Protein AF-A0A098LXW3-F1 (afdb_monomer_lite)

pLDDT: mean 80.04, std 15.32, range [46.44, 95.94]

Foldseek 3Di:
DVVVVVVVVVVVVPPPPPPPDQQDDPPPDPVPQPAAAADAFDAAHQQACQWGFALVGIDGNDPRSNVSVVQSVDNHHHDYDADWAADPDPPWGIFGQHNQDQQWTDHHPDIDRDPVSHDD

InterPro domains:
  IPR000981 Neurohypophysial hormone [PF00184] (37-117)
  IPR000981 Neurohypophysial hormone [PR00831] (17-31)
  IPR000981 Neurohypophysial hormone [PR00831] (67-86)
  IPR000981 Neurohypophysial hormone [PTHR11681] (4-119)
  IPR000981 Neurohypophysial hormone [SM00003] (36-117)
  IPR022423 Neurohypophysial hormone, conserved site [PS00264] (16-24)
  IPR036387 Neurohypophysial hormone domain superfamily [G3DSA:2.60.9.10] (35-120)
  IPR036387 Neurohypophysial hormone domain superfamily [SSF49606] (33-119)

Radius of gyration: 20.14 Å; chains: 1; bounding box: 28×49×59 Å

Secondary structure (DSSP, 8-state):
-HHHHHHHHHHHT-----S-PPS--TT---TTS--EEPPEETTEEEEETTEEEETTEEEESSHHHHGGGGGGG-SSPEE--S-EEE---TT--EEEEESTTTTEEE-SS-EEE-GGG---

Organism: Crassispira cerithina (NCBI:txid1077925)

Sequence (120 aa):
MALCWLLLLLLTTQACYIRNCPRGGKRDADDGLGVRPCMFCSFGQCVGPQICCGDRGCEMGSEEANKCREEDEDSTPCQVFGWPCILNNPGNIHGKCVGNRIGICCVTDTCAVSSTCQKE

Structure (mmCIF, N/CA/C/O backbone):
data_AF-A0A098LXW3-F1
#
_entry.id   AF-A0A098LXW3-F1
#
loop_
_atom_site.group_PDB
_atom_site.id
_atom_site.type_symbol
_atom_site.label_atom_id
_atom_site.label_alt_id
_atom_site.label_comp_id
_atom_site.label_asym_id
_atom_site.label_entity_id
_atom_site.label_seq_id
_atom_site.pdbx_PDB_ins_code
_atom_site.Cartn_x
_atom_site.Cartn_y
_atom_site.Cartn_z
_atom_site.occupancy
_atom_site.B_iso_or_equiv
_atom_site.auth_seq_id
_atom_site.auth_comp_id
_atom_site.auth_asym_id
_atom_site.auth_atom_id
_atom_site.pdbx_PDB_model_num
ATOM 1 N N . MET A 1 1 ? 6.995 33.412 45.753 1.00 62.78 1 MET A N 1
ATOM 2 C CA . MET A 1 1 ? 8.099 32.794 44.982 1.00 62.78 1 MET A CA 1
ATOM 3 C C . MET A 1 1 ? 7.699 31.420 44.449 1.00 62.78 1 MET A C 1
ATOM 5 O O . MET A 1 1 ? 7.505 31.320 43.249 1.00 62.78 1 MET A O 1
ATOM 9 N N . ALA A 1 2 ? 7.463 30.407 45.294 1.00 73.94 2 ALA A N 1
ATOM 10 C CA . ALA A 1 2 ? 7.123 29.040 44.854 1.00 73.94 2 ALA A CA 1
ATOM 11 C C . ALA A 1 2 ? 5.862 28.925 43.969 1.00 73.94 2 ALA A C 1
ATOM 13 O O . ALA A 1 2 ? 5.870 28.198 42.983 1.00 73.94 2 ALA A O 1
ATOM 14 N N . LEU A 1 3 ? 4.807 29.696 44.263 1.00 74.75 3 LEU A N 1
ATOM 15 C CA . LEU A 1 3 ? 3.565 29.681 43.474 1.00 74.75 3 LEU A CA 1
ATOM 16 C C . LEU A 1 3 ? 3.774 30.165 42.025 1.00 74.75 3 LEU A C 1
ATOM 18 O O . LEU A 1 3 ? 3.158 29.651 41.101 1.00 74.75 3 LEU A O 1
ATOM 22 N N . CYS A 1 4 ? 4.690 31.118 41.824 1.00 74.56 4 CYS A N 1
ATOM 23 C CA . CYS A 1 4 ? 5.019 31.652 40.501 1.00 74.56 4 CYS A CA 1
ATOM 24 C C . CYS A 1 4 ? 5.798 30.622 39.664 1.00 74.56 4 CYS A C 1
ATOM 26 O O . CYS A 1 4 ? 5.536 30.450 38.479 1.00 74.56 4 CYS A O 1
ATOM 28 N N . TRP A 1 5 ? 6.696 29.872 40.312 1.00 76.94 5 TRP A N 1
ATOM 29 C CA . TRP A 1 5 ? 7.414 28.752 39.700 1.00 76.94 5 TRP A CA 1
ATOM 30 C C . TRP A 1 5 ? 6.481 27.597 39.311 1.00 76.94 5 TRP A C 1
ATOM 32 O O . TRP A 1 5 ? 6.618 27.044 38.224 1.00 76.94 5 TRP A O 1
ATOM 42 N N . LEU A 1 6 ? 5.495 27.274 40.154 1.00 76.94 6 LEU A N 1
ATOM 43 C CA . LEU A 1 6 ? 4.456 26.282 39.847 1.00 76.94 6 LEU A CA 1
ATOM 44 C C . LEU A 1 6 ? 3.598 26.687 38.640 1.00 76.94 6 LEU A C 1
ATOM 46 O O . LEU A 1 6 ? 3.320 25.852 37.783 1.00 76.94 6 LEU A O 1
ATOM 50 N N . LEU A 1 7 ? 3.227 27.966 38.535 1.00 77.50 7 LEU A N 1
ATOM 51 C CA . LEU A 1 7 ? 2.484 28.486 37.383 1.00 77.50 7 LEU A CA 1
ATOM 52 C C . LEU A 1 7 ? 3.325 28.435 36.096 1.00 77.50 7 LEU A C 1
ATOM 54 O O . LEU A 1 7 ? 2.843 27.955 35.077 1.00 77.50 7 LEU A O 1
ATOM 58 N N . LEU A 1 8 ? 4.601 28.831 36.142 1.00 73.62 8 LEU A N 1
ATOM 59 C CA . LEU A 1 8 ? 5.523 28.732 34.998 1.00 73.62 8 LEU A CA 1
ATOM 60 C C . LEU A 1 8 ? 5.726 27.284 34.515 1.00 73.62 8 LEU A C 1
ATOM 62 O O . LEU A 1 8 ? 5.795 27.036 33.310 1.00 73.62 8 LEU A O 1
ATOM 66 N N . LEU A 1 9 ? 5.766 26.314 35.432 1.00 71.31 9 LEU A N 1
ATOM 67 C CA . LEU A 1 9 ? 5.818 24.891 35.084 1.00 71.31 9 LEU A CA 1
ATOM 68 C C . LEU A 1 9 ? 4.523 24.420 34.405 1.00 71.31 9 LEU A C 1
ATOM 70 O O . LEU A 1 9 ? 4.587 23.736 33.391 1.00 71.31 9 LEU A O 1
ATOM 74 N N . LEU A 1 10 ? 3.352 24.836 34.896 1.00 71.00 10 LEU A N 1
ATOM 75 C CA . LEU A 1 10 ? 2.056 24.490 34.291 1.00 71.00 10 LEU A CA 1
ATOM 76 C C . LEU A 1 10 ? 1.868 25.080 32.885 1.00 71.00 10 LEU A C 1
ATOM 78 O O . LEU A 1 10 ? 1.250 24.449 32.032 1.00 71.00 10 LEU A O 1
ATOM 82 N N . LEU A 1 11 ? 2.411 26.273 32.618 1.00 69.06 11 LEU A N 1
ATOM 83 C CA . LEU A 1 11 ? 2.366 26.861 31.276 1.00 69.06 11 LEU A CA 1
ATOM 84 C C . LEU A 1 11 ? 3.297 26.147 30.283 1.00 69.06 11 LEU A C 1
ATOM 86 O O . LEU A 1 11 ? 2.971 26.089 29.097 1.00 69.06 11 LEU A O 1
ATOM 90 N N . THR A 1 12 ? 4.425 25.596 30.745 1.00 66.00 12 THR A N 1
ATOM 91 C CA . THR A 1 12 ? 5.405 24.900 29.889 1.00 66.00 12 THR A CA 1
ATOM 92 C C . THR A 1 12 ? 5.080 23.421 29.659 1.00 66.00 12 THR A C 1
ATOM 94 O O . THR A 1 12 ? 5.542 22.852 28.672 1.00 66.00 12 THR A O 1
ATOM 97 N N . THR A 1 13 ? 4.233 22.799 30.490 1.00 61.97 13 THR A N 1
ATOM 98 C CA . THR A 1 13 ? 3.742 21.420 30.285 1.00 61.97 13 THR A CA 1
ATOM 99 C C . THR A 1 13 ? 2.596 21.309 29.282 1.00 61.97 13 THR A C 1
ATOM 101 O O . THR A 1 13 ? 2.126 20.202 29.019 1.00 61.97 13 THR A O 1
ATOM 104 N N . GLN A 1 14 ? 2.218 22.404 28.617 1.00 59.34 14 GLN A N 1
ATOM 105 C CA . GLN A 1 14 ? 1.479 22.357 27.352 1.00 59.34 14 GLN A CA 1
ATOM 106 C C . GLN A 1 14 ? 2.392 21.865 26.211 1.00 59.34 14 GLN A C 1
ATOM 108 O O . GLN A 1 14 ? 2.434 22.435 25.126 1.00 59.34 14 GLN A O 1
ATOM 113 N N . ALA A 1 15 ? 3.158 20.800 26.452 1.00 56.41 15 ALA A N 1
ATOM 114 C CA . ALA A 1 15 ? 3.704 19.995 25.381 1.00 56.41 15 ALA A CA 1
ATOM 115 C C . ALA A 1 15 ? 2.496 19.440 24.633 1.00 56.41 15 ALA A C 1
ATOM 117 O O . ALA A 1 15 ? 1.652 18.784 25.242 1.00 56.41 15 ALA A O 1
ATOM 118 N N . CYS A 1 16 ? 2.377 19.783 23.351 1.00 58.09 16 CYS A N 1
ATOM 119 C CA . CYS A 1 16 ? 1.312 19.348 22.462 1.00 58.09 16 CYS A CA 1
ATOM 120 C C . CYS A 1 16 ? 1.059 17.848 22.637 1.00 58.09 16 CYS A C 1
ATOM 122 O O . CYS A 1 16 ? 1.750 17.016 22.052 1.00 58.09 16 CYS A O 1
ATOM 124 N N . TYR A 1 17 ? 0.067 17.498 23.455 1.00 59.25 17 TYR A N 1
ATOM 125 C CA . TYR A 1 17 ? -0.429 16.140 23.523 1.00 59.25 17 TYR A CA 1
ATOM 126 C C . TYR A 1 17 ? -1.191 15.971 22.218 1.00 59.25 17 TYR A C 1
ATOM 128 O O . TYR A 1 17 ? -2.329 16.427 22.092 1.00 59.25 17 TYR A O 1
ATOM 136 N N . ILE A 1 18 ? -0.523 15.426 21.201 1.00 58.44 18 ILE A N 1
ATOM 137 C CA . ILE A 1 18 ? -1.174 15.028 19.959 1.00 58.44 18 ILE A CA 1
ATOM 138 C C . ILE A 1 18 ? -2.226 13.996 20.372 1.00 58.44 18 ILE A C 1
ATOM 140 O O . ILE A 1 18 ? -1.933 12.829 20.594 1.00 58.44 18 ILE A O 1
ATOM 144 N N . ARG A 1 19 ? -3.464 14.458 20.564 1.00 54.34 19 ARG A N 1
ATOM 145 C CA . ARG A 1 19 ? -4.628 13.601 20.843 1.00 54.34 19 ARG A CA 1
ATOM 146 C C . ARG A 1 19 ? -5.176 12.964 19.573 1.00 54.34 19 ARG A C 1
ATOM 148 O O . ARG A 1 19 ? -6.066 12.132 19.643 1.00 54.34 19 ARG A O 1
ATOM 155 N N . ASN A 1 20 ? -4.640 13.386 18.434 1.00 52.38 20 ASN A N 1
ATOM 156 C CA . ASN A 1 20 ? -4.963 12.913 17.103 1.00 52.38 20 ASN A CA 1
ATOM 157 C C . ASN A 1 20 ? -3.751 12.162 16.539 1.00 52.38 20 ASN A C 1
ATOM 159 O O . ASN A 1 20 ? -3.218 12.501 15.485 1.00 52.38 20 ASN A O 1
ATOM 163 N N . CYS A 1 21 ? -3.223 11.211 17.314 1.00 57.53 21 CYS A N 1
ATOM 164 C CA . CYS A 1 21 ? -2.226 10.304 16.767 1.00 57.53 21 CYS A CA 1
ATOM 165 C C . CYS A 1 21 ? -2.938 9.459 15.707 1.00 57.53 21 CYS A C 1
ATOM 167 O O . CYS A 1 21 ? -3.961 8.855 16.045 1.00 57.53 21 CYS A O 1
ATOM 169 N N . PRO A 1 22 ? -2.435 9.400 14.461 1.00 54.62 22 PRO A N 1
ATOM 170 C CA . PRO A 1 22 ? -2.939 8.428 13.509 1.00 54.62 22 PRO A CA 1
ATOM 171 C C . PRO A 1 22 ? -2.827 7.042 14.146 1.00 54.62 22 PRO A C 1
ATOM 173 O O . PRO A 1 22 ? -1.855 6.736 14.850 1.00 54.62 22 PRO A O 1
ATOM 176 N N . ARG A 1 23 ? -3.865 6.232 13.961 1.00 53.78 23 ARG A N 1
ATOM 177 C CA . ARG A 1 23 ? -3.902 4.862 14.464 1.00 53.78 23 ARG A CA 1
ATOM 178 C C . ARG A 1 23 ? -2.696 4.114 13.875 1.00 53.78 23 ARG A C 1
ATOM 180 O O . ARG A 1 23 ? -2.520 4.125 12.664 1.00 53.78 23 ARG A O 1
ATOM 187 N N . GLY A 1 24 ? -1.829 3.540 14.720 1.00 57.03 24 GLY A N 1
ATOM 188 C CA . GLY A 1 24 ? -0.611 2.838 14.265 1.00 57.03 24 GLY A CA 1
ATOM 189 C C . GLY A 1 24 ? 0.729 3.353 14.815 1.00 57.03 24 GLY A C 1
ATOM 190 O O . GLY A 1 24 ? 1.701 3.500 14.077 1.00 57.03 24 GLY A O 1
ATOM 191 N N . GLY A 1 25 ? 0.827 3.606 16.124 1.00 50.41 25 GLY A N 1
ATOM 192 C CA . GLY A 1 25 ? 2.120 3.819 16.787 1.00 50.41 25 GLY A CA 1
ATOM 193 C C . GLY A 1 25 ? 2.898 2.509 16.988 1.00 50.41 25 GLY A C 1
ATOM 194 O O . GLY A 1 25 ? 2.307 1.444 17.122 1.00 50.41 25 GLY A O 1
ATOM 195 N N . LYS A 1 26 ? 4.233 2.598 17.093 1.00 47.88 26 LYS A N 1
ATOM 196 C CA . LYS A 1 26 ? 5.221 1.497 17.252 1.00 47.88 26 LYS A CA 1
ATOM 197 C C . LYS A 1 26 ? 4.983 0.476 18.394 1.00 47.88 26 LYS A C 1
ATOM 199 O O . LYS A 1 26 ? 5.868 -0.337 18.644 1.00 47.88 26 LYS A O 1
ATOM 204 N N . ARG A 1 27 ? 3.877 0.543 19.145 1.00 52.81 27 ARG A N 1
ATOM 205 C CA . ARG A 1 27 ? 3.655 -0.229 20.381 1.00 52.81 27 ARG A CA 1
ATOM 206 C C . ARG A 1 27 ? 2.302 -0.947 20.490 1.00 52.81 27 ARG A C 1
ATOM 208 O O . ARG A 1 27 ? 2.041 -1.447 21.572 1.00 52.81 27 ARG A O 1
ATOM 215 N N . ASP A 1 28 ? 1.481 -1.020 19.439 1.00 47.94 28 ASP A N 1
ATOM 216 C CA . ASP A 1 28 ? 0.127 -1.607 19.558 1.00 47.94 28 ASP A CA 1
ATOM 217 C C . ASP A 1 28 ? -0.187 -2.713 18.538 1.00 47.94 28 ASP A C 1
ATOM 219 O O . ASP A 1 28 ? -1.290 -2.814 18.016 1.00 47.94 28 ASP A O 1
ATOM 223 N N . ALA A 1 29 ? 0.794 -3.567 18.254 1.00 49.97 29 ALA A N 1
ATOM 224 C CA . ALA A 1 29 ? 0.520 -4.875 17.675 1.00 49.97 29 ALA A CA 1
ATOM 225 C C . ALA A 1 29 ? 1.103 -5.923 18.623 1.00 49.97 29 ALA A C 1
ATOM 227 O O . ALA A 1 29 ? 2.275 -6.278 18.541 1.00 49.97 29 ALA A O 1
ATOM 228 N N . ASP A 1 30 ? 0.287 -6.339 19.589 1.00 46.44 30 ASP A N 1
ATOM 229 C CA . ASP A 1 30 ? 0.448 -7.648 20.210 1.00 46.44 30 ASP A CA 1
ATOM 230 C C . ASP A 1 30 ? 0.372 -8.688 19.079 1.00 46.44 30 ASP A C 1
ATOM 232 O O . ASP A 1 30 ? -0.613 -8.732 18.338 1.00 46.44 30 ASP A O 1
ATOM 236 N N . ASP A 1 31 ? 1.438 -9.473 18.917 1.00 48.06 31 ASP A N 1
ATOM 237 C CA . ASP A 1 31 ? 1.691 -10.469 17.858 1.00 48.06 31 ASP A CA 1
ATOM 238 C C . ASP A 1 31 ? 0.670 -11.645 17.827 1.00 48.06 31 ASP A C 1
ATOM 240 O O . ASP A 1 31 ? 0.946 -12.712 17.278 1.00 48.06 31 ASP A O 1
ATOM 244 N N . GLY A 1 32 ? -0.517 -11.490 18.427 1.00 50.44 32 GLY A N 1
ATOM 245 C CA . GLY A 1 32 ? -1.509 -12.550 18.636 1.00 50.44 32 GLY A CA 1
ATOM 246 C C . GLY A 1 32 ? -2.919 -12.282 18.096 1.00 50.44 32 GLY A C 1
ATOM 247 O O . GLY A 1 32 ? -3.711 -13.222 18.002 1.00 50.44 32 GLY A O 1
ATOM 248 N N . LEU A 1 33 ? -3.264 -11.049 17.707 1.00 52.44 33 LEU A N 1
ATOM 249 C CA . LEU A 1 33 ? -4.542 -10.763 17.042 1.00 52.44 33 LEU A CA 1
ATOM 250 C C . LEU A 1 33 ? -4.403 -11.096 15.557 1.00 52.44 33 LEU A C 1
ATOM 252 O O . LEU A 1 33 ? -3.646 -10.445 14.842 1.00 52.44 33 LEU A O 1
ATOM 256 N N . GLY A 1 34 ? -5.102 -12.145 15.114 1.00 57.03 34 GLY A N 1
ATOM 257 C CA . GLY A 1 34 ? -5.046 -12.660 13.746 1.00 57.03 34 GLY A CA 1
ATOM 258 C C . GLY A 1 34 ? -5.058 -11.537 12.713 1.00 57.03 34 GLY A C 1
ATOM 259 O O . GLY A 1 34 ? -6.056 -10.835 12.561 1.00 57.03 34 GLY A O 1
ATOM 260 N N . VAL A 1 35 ? -3.929 -11.360 12.026 1.00 73.06 35 VAL A N 1
ATOM 261 C CA . VAL A 1 35 ? -3.779 -10.310 11.024 1.00 73.06 35 VAL A CA 1
ATOM 262 C C . VAL A 1 35 ? -4.715 -10.640 9.870 1.00 73.06 35 VAL A C 1
ATOM 264 O O . VAL A 1 35 ? -4.524 -11.630 9.157 1.00 73.06 35 VAL A O 1
ATOM 267 N N . ARG A 1 36 ? -5.776 -9.846 9.720 1.00 90.00 36 ARG A N 1
ATOM 268 C CA . ARG A 1 36 ? -6.751 -10.057 8.652 1.00 90.00 36 ARG A CA 1
ATOM 269 C C . ARG A 1 36 ? -6.152 -9.626 7.313 1.00 90.00 36 ARG A C 1
ATOM 271 O O . ARG A 1 36 ? -5.291 -8.748 7.283 1.00 90.00 36 ARG A O 1
ATOM 278 N N . PRO A 1 37 ? -6.584 -10.188 6.178 1.00 91.56 37 PRO A N 1
ATOM 279 C CA . PRO A 1 37 ? -6.243 -9.592 4.896 1.00 91.56 37 PRO A CA 1
ATOM 280 C C . PRO A 1 37 ? -6.787 -8.163 4.820 1.00 91.56 37 PRO A C 1
ATOM 282 O O . PRO A 1 37 ? -7.882 -7.883 5.318 1.00 91.56 37 PRO A O 1
ATOM 285 N N . CYS A 1 38 ? -6.029 -7.268 4.188 1.00 94.38 38 CYS A N 1
ATOM 286 C CA . CYS A 1 38 ? -6.569 -5.967 3.799 1.00 94.38 38 CYS A CA 1
ATOM 287 C C . CYS A 1 38 ? -7.721 -6.152 2.811 1.00 94.38 38 CYS A C 1
ATOM 289 O O . CYS A 1 38 ? -7.767 -7.146 2.075 1.00 94.38 38 CYS A O 1
ATOM 291 N N . MET A 1 39 ? -8.638 -5.194 2.809 1.00 95.06 39 MET A N 1
ATOM 292 C CA . MET A 1 39 ? -9.854 -5.186 2.021 1.00 95.06 39 MET A CA 1
ATOM 293 C C . MET A 1 39 ? -9.549 -5.404 0.539 1.00 95.06 39 MET A C 1
ATOM 295 O O . MET A 1 39 ? -8.576 -4.883 -0.015 1.00 95.06 39 MET A O 1
ATOM 299 N N . PHE A 1 40 ? -10.407 -6.183 -0.114 1.00 94.94 40 PHE A N 1
ATOM 300 C CA . PHE A 1 40 ? -10.371 -6.330 -1.559 1.00 94.94 40 PHE A CA 1
ATOM 301 C C . PHE A 1 40 ? -11.052 -5.137 -2.223 1.00 94.94 40 PHE A C 1
ATOM 303 O O . PHE A 1 40 ? -12.129 -4.702 -1.823 1.00 94.94 40 PHE A O 1
ATOM 310 N N . CYS A 1 41 ? -10.422 -4.639 -3.273 1.00 93.75 41 CYS A N 1
ATOM 311 C CA . CYS A 1 41 ? -10.935 -3.589 -4.136 1.00 93.75 41 CYS A CA 1
ATOM 312 C C . CYS A 1 41 ? -11.170 -4.173 -5.536 1.00 93.75 41 CYS A C 1
ATOM 314 O O . CYS A 1 41 ? -10.741 -5.290 -5.817 1.00 93.75 41 CYS A O 1
ATOM 316 N N . SER A 1 42 ? -11.842 -3.418 -6.410 1.00 89.81 42 SER A N 1
ATOM 317 C CA . SER A 1 42 ? -12.234 -3.776 -7.790 1.00 89.81 42 SER A CA 1
ATOM 318 C C . SER A 1 42 ? -11.565 -5.024 -8.390 1.00 89.81 42 SER A C 1
ATOM 320 O O . SER A 1 42 ? -12.217 -6.047 -8.592 1.00 89.81 42 SER A O 1
ATOM 322 N N . PHE A 1 43 ? -10.256 -4.961 -8.652 1.00 91.00 43 PHE A N 1
ATOM 323 C CA . PHE A 1 43 ? -9.499 -6.024 -9.313 1.00 91.00 43 PHE A CA 1
ATOM 324 C C . PHE A 1 43 ? -8.343 -6.574 -8.466 1.00 91.00 43 PHE A C 1
ATOM 326 O O . PHE A 1 43 ? -7.455 -7.238 -9.006 1.00 91.00 43 PHE A O 1
ATOM 333 N N . GLY A 1 44 ? -8.318 -6.281 -7.166 1.00 93.12 44 GLY A N 1
ATOM 334 C CA . GLY A 1 44 ? -7.148 -6.537 -6.342 1.00 93.12 44 GLY A CA 1
ATOM 335 C C . GLY A 1 44 ? -7.367 -6.296 -4.854 1.00 93.12 44 GLY A C 1
ATOM 336 O O . GLY A 1 44 ? -8.440 -6.558 -4.316 1.00 93.12 44 GLY A O 1
ATOM 337 N N . GLN A 1 45 ? -6.329 -5.811 -4.184 1.00 94.69 45 GLN A N 1
ATOM 338 C CA . GLN A 1 45 ? -6.311 -5.566 -2.748 1.00 94.69 45 GLN A CA 1
ATOM 339 C C . GLN A 1 45 ? -5.866 -4.135 -2.448 1.00 94.69 45 GLN A C 1
ATOM 341 O O . GLN A 1 45 ? -5.025 -3.572 -3.155 1.00 94.69 45 GLN A O 1
ATOM 346 N N . CYS A 1 46 ? -6.427 -3.557 -1.390 1.00 95.62 46 CYS A N 1
ATOM 347 C CA . CYS A 1 46 ? -5.986 -2.284 -0.848 1.00 95.62 46 CYS A CA 1
ATOM 348 C C . CYS A 1 46 ? -4.568 -2.411 -0.284 1.00 95.62 46 CYS A C 1
ATOM 350 O O . CYS A 1 46 ? -4.304 -3.277 0.551 1.00 95.62 46 CYS A O 1
ATOM 352 N N . VAL A 1 47 ? -3.663 -1.549 -0.751 1.00 94.25 47 VAL A N 1
ATOM 353 C CA . VAL A 1 47 ? -2.261 -1.480 -0.284 1.00 94.25 47 VAL A CA 1
ATOM 354 C C . VAL A 1 47 ? -1.995 -0.207 0.521 1.00 94.25 47 VAL A C 1
ATOM 356 O O . VAL A 1 47 ? -1.055 -0.140 1.310 1.00 94.25 47 VAL A O 1
ATOM 359 N N . GLY A 1 48 ? -2.854 0.792 0.343 1.00 93.25 48 GLY A N 1
ATOM 360 C CA . GLY A 1 48 ? -2.862 2.062 1.050 1.00 93.25 48 GLY A CA 1
ATOM 361 C C . GLY A 1 48 ? -4.240 2.718 0.934 1.00 93.25 48 GLY A C 1
ATOM 362 O O . GLY A 1 48 ? -5.084 2.221 0.181 1.00 93.25 48 GLY A O 1
ATOM 363 N N . PRO A 1 49 ? -4.477 3.847 1.619 1.00 93.50 49 PRO A N 1
ATOM 364 C CA . PRO A 1 49 ? -5.805 4.455 1.747 1.00 93.50 49 PRO A CA 1
ATOM 365 C C . PRO A 1 49 ? -6.436 4.844 0.405 1.00 93.50 49 PRO A C 1
ATOM 367 O O . PRO A 1 49 ? -7.651 4.899 0.281 1.00 93.50 49 PRO A O 1
ATOM 370 N N . GLN A 1 50 ? -5.633 5.098 -0.627 1.00 95.44 50 GLN A N 1
ATOM 371 C CA . GLN A 1 50 ? -6.124 5.430 -1.967 1.00 95.44 50 GLN A CA 1
ATOM 372 C C . GLN A 1 50 ? -5.447 4.588 -3.050 1.00 95.44 50 GLN A C 1
ATOM 374 O O . GLN A 1 50 ? -5.287 5.066 -4.171 1.00 95.44 50 GLN A O 1
ATOM 379 N N . ILE A 1 51 ? -5.002 3.370 -2.717 1.00 95.12 51 ILE A N 1
ATOM 380 C CA . ILE A 1 51 ? -4.208 2.514 -3.610 1.00 95.12 51 ILE A CA 1
ATOM 381 C C . ILE A 1 51 ? -4.822 1.115 -3.682 1.00 95.12 51 ILE A C 1
ATOM 383 O O . ILE A 1 51 ? -4.808 0.371 -2.700 1.00 95.12 51 ILE A O 1
ATOM 387 N N . CYS A 1 52 ? -5.292 0.740 -4.871 1.00 95.25 52 CYS A N 1
ATOM 388 C CA . CYS A 1 52 ? -5.810 -0.588 -5.190 1.00 95.25 52 CYS A CA 1
ATOM 389 C C . CYS A 1 52 ? -4.879 -1.290 -6.184 1.00 95.25 52 CYS A C 1
ATOM 391 O O . CYS A 1 52 ? -4.665 -0.776 -7.280 1.00 95.25 52 CYS A O 1
ATOM 393 N N . CYS A 1 53 ? -4.344 -2.463 -5.837 1.00 94.44 53 CYS A N 1
ATOM 394 C CA . CYS A 1 53 ? -3.405 -3.193 -6.694 1.00 94.44 53 CYS A CA 1
ATOM 395 C C . CYS A 1 53 ? -3.814 -4.647 -6.915 1.00 94.44 53 CYS A C 1
ATOM 397 O O . CYS A 1 53 ? -4.182 -5.354 -5.979 1.00 94.44 53 CYS A O 1
ATOM 399 N N . GLY A 1 54 ? -3.669 -5.126 -8.147 1.00 91.12 54 GLY A N 1
ATOM 400 C CA . GLY A 1 54 ? -3.950 -6.504 -8.542 1.00 91.12 54 GLY A CA 1
ATOM 401 C C . GLY A 1 54 ? -3.107 -6.930 -9.739 1.00 91.12 54 GLY A C 1
ATOM 402 O O . GLY A 1 54 ? -2.173 -6.242 -10.143 1.00 91.12 54 GLY A O 1
ATOM 403 N N . ASP A 1 55 ? -3.441 -8.061 -10.356 1.00 87.31 55 ASP A N 1
ATOM 404 C CA . ASP A 1 55 ? -2.640 -8.619 -11.461 1.00 87.31 55 ASP A CA 1
ATOM 405 C C . ASP A 1 55 ? -2.585 -7.729 -12.712 1.00 87.31 55 ASP A C 1
ATOM 407 O O . ASP A 1 55 ? -1.686 -7.881 -13.537 1.00 87.31 55 ASP A O 1
ATOM 411 N N . ARG A 1 56 ? -3.530 -6.790 -12.845 1.00 87.31 56 ARG A N 1
ATOM 412 C CA . ARG A 1 56 ? -3.617 -5.838 -13.963 1.00 87.31 56 ARG A CA 1
ATOM 413 C C . ARG A 1 56 ? -2.872 -4.520 -13.726 1.00 87.31 56 ARG A C 1
ATOM 415 O O . ARG A 1 56 ? -2.797 -3.716 -14.647 1.00 87.31 56 ARG A O 1
ATOM 422 N N . GLY A 1 57 ? -2.313 -4.303 -12.536 1.00 90.38 57 GLY A N 1
ATOM 423 C CA . GLY A 1 57 ? -1.576 -3.086 -12.190 1.00 90.38 57 GLY A CA 1
ATOM 424 C C . GLY A 1 57 ? -2.025 -2.493 -10.860 1.00 90.38 57 GLY A C 1
ATOM 425 O O . GLY A 1 57 ? -2.487 -3.215 -9.979 1.00 90.38 57 GLY A O 1
ATOM 426 N N . CYS A 1 58 ? -1.887 -1.178 -10.721 1.00 92.94 58 CYS A N 1
ATOM 427 C CA . CYS A 1 58 ? -2.353 -0.429 -9.560 1.00 92.94 58 CYS A CA 1
ATOM 428 C C . CYS A 1 58 ? -3.114 0.816 -10.009 1.00 92.94 58 CYS A C 1
ATOM 430 O O . CYS A 1 58 ? -2.675 1.517 -10.919 1.00 92.94 58 CYS A O 1
ATOM 432 N N . GLU A 1 59 ? -4.216 1.105 -9.331 1.00 93.69 59 GLU A N 1
ATOM 433 C CA . GLU A 1 59 ? -4.964 2.349 -9.462 1.00 93.69 59 GLU A CA 1
ATOM 434 C C . GLU A 1 59 ? -4.803 3.175 -8.189 1.00 93.69 59 GLU A C 1
ATOM 436 O O . GLU A 1 59 ? -4.917 2.653 -7.076 1.00 93.69 59 GLU A O 1
ATOM 441 N N . MET A 1 60 ? -4.530 4.469 -8.362 1.00 94.56 60 MET A N 1
ATOM 442 C CA . MET A 1 60 ? -4.345 5.417 -7.267 1.00 94.56 60 MET A CA 1
ATOM 443 C C . MET A 1 60 ? -5.311 6.589 -7.429 1.00 94.56 60 MET A C 1
ATOM 445 O O . MET A 1 60 ? -5.359 7.207 -8.491 1.00 94.56 60 MET A O 1
ATOM 449 N N . GLY A 1 61 ? -6.091 6.881 -6.388 1.00 93.69 61 GLY A N 1
ATOM 450 C CA . GLY A 1 61 ? -7.061 7.983 -6.384 1.00 93.69 61 GLY A CA 1
ATOM 451 C C . GLY A 1 61 ? -8.303 7.790 -7.268 1.00 93.69 61 GLY A C 1
ATOM 452 O O . GLY A 1 61 ? -9.091 8.729 -7.387 1.00 93.69 61 GLY A O 1
ATOM 453 N N . SER A 1 62 ? -8.508 6.605 -7.864 1.00 94.56 62 SER A N 1
ATOM 454 C CA . SER A 1 62 ? -9.770 6.249 -8.533 1.00 94.56 62 SER A CA 1
ATOM 455 C C . SER A 1 62 ? -10.920 6.135 -7.526 1.00 94.56 62 SER A C 1
ATOM 457 O O . SER A 1 62 ? -10.695 6.041 -6.317 1.00 94.56 62 SER A O 1
ATOM 459 N N . GLU A 1 63 ? -12.167 6.151 -8.003 1.00 93.75 63 GLU A N 1
ATOM 460 C CA . GLU A 1 63 ? -13.344 5.968 -7.141 1.00 93.75 63 GLU A CA 1
ATOM 461 C C . GLU A 1 63 ? -13.252 4.647 -6.361 1.00 93.75 63 GLU A C 1
ATOM 463 O O . GLU A 1 63 ? -13.478 4.607 -5.152 1.00 93.75 63 GLU A O 1
ATOM 468 N N . GLU A 1 64 ? -12.823 3.582 -7.034 1.00 90.38 64 GLU A N 1
ATOM 469 C CA . GLU A 1 64 ? -12.611 2.266 -6.451 1.00 90.38 64 GLU A CA 1
ATOM 470 C C . GLU A 1 64 ? -11.453 2.254 -5.451 1.00 90.38 64 GLU A C 1
ATOM 472 O O . GLU A 1 64 ? -11.589 1.658 -4.382 1.00 90.38 64 GLU A O 1
ATOM 477 N N . ALA A 1 65 ? -10.332 2.915 -5.759 1.00 94.94 65 ALA A N 1
ATOM 478 C CA . ALA A 1 65 ? -9.184 2.976 -4.857 1.00 94.94 65 ALA A CA 1
ATOM 479 C C . ALA A 1 65 ? -9.467 3.826 -3.608 1.00 94.94 65 ALA A C 1
ATOM 481 O O . ALA A 1 65 ? -8.953 3.523 -2.537 1.00 94.94 65 ALA A O 1
ATOM 482 N N . ASN A 1 66 ? -10.324 4.847 -3.706 1.00 95.94 66 ASN A N 1
ATOM 483 C CA . ASN A 1 66 ? -10.718 5.682 -2.567 1.00 95.94 66 ASN A CA 1
ATOM 484 C C . ASN A 1 66 ? -11.524 4.924 -1.502 1.00 95.94 66 ASN A C 1
ATOM 486 O O . ASN A 1 66 ? -11.534 5.354 -0.347 1.00 95.94 66 ASN A O 1
ATOM 490 N N . LYS A 1 67 ? -12.153 3.792 -1.850 1.00 95.06 67 LYS A N 1
ATOM 491 C CA . LYS A 1 67 ? -12.801 2.907 -0.866 1.00 95.06 67 LYS A CA 1
ATOM 492 C C . LYS A 1 67 ? -11.792 2.335 0.128 1.00 95.06 67 LYS A C 1
ATOM 494 O O . LYS A 1 67 ? -12.146 2.086 1.269 1.00 95.06 67 LYS A O 1
ATOM 499 N N . CYS A 1 68 ? -10.519 2.209 -0.254 1.00 95.38 68 CYS A N 1
ATOM 500 C CA . CYS A 1 68 ? -9.471 1.714 0.636 1.00 95.38 68 CYS A CA 1
ATOM 501 C C . CYS A 1 68 ? -9.246 2.581 1.887 1.00 95.38 68 CYS A C 1
ATOM 503 O O . CYS A 1 68 ? -8.641 2.092 2.833 1.00 95.38 68 CYS A O 1
ATOM 505 N N . ARG A 1 69 ? -9.776 3.813 1.951 1.00 95.12 69 ARG A N 1
ATOM 506 C CA . ARG A 1 69 ? -9.781 4.635 3.176 1.00 95.12 69 ARG A CA 1
ATOM 507 C C . ARG A 1 69 ? -10.599 4.011 4.305 1.00 95.12 69 ARG A C 1
ATOM 509 O O . ARG A 1 69 ? -10.381 4.355 5.456 1.00 95.12 69 ARG A O 1
ATOM 516 N N . GLU A 1 70 ? -11.518 3.100 3.992 1.00 93.00 70 GLU A N 1
ATOM 517 C CA . GLU A 1 70 ? -12.283 2.358 4.998 1.00 93.00 70 GLU A CA 1
ATOM 518 C C . GLU A 1 70 ? -11.377 1.492 5.894 1.00 93.00 70 GLU A C 1
ATOM 520 O O . GLU A 1 70 ? -11.733 1.237 7.041 1.00 93.00 70 GLU A O 1
ATOM 525 N N . GLU A 1 71 ? -10.182 1.102 5.423 1.00 92.19 71 GLU A N 1
ATOM 526 C CA . GLU A 1 71 ? -9.180 0.417 6.255 1.00 92.19 71 GLU A CA 1
ATOM 527 C C . GLU A 1 71 ? -8.693 1.270 7.433 1.00 92.19 71 GLU A C 1
ATOM 529 O O . GLU A 1 71 ? -8.413 0.722 8.497 1.00 92.19 71 GLU A O 1
ATOM 534 N N . ASP A 1 72 ? -8.644 2.599 7.288 1.00 88.81 72 ASP A N 1
ATOM 535 C CA . ASP A 1 72 ? -8.180 3.501 8.353 1.00 88.81 72 ASP A CA 1
ATOM 536 C C . ASP A 1 72 ? -9.159 3.538 9.546 1.00 88.81 72 ASP A C 1
ATOM 538 O O . ASP A 1 72 ? -8.779 3.885 10.670 1.00 88.81 72 ASP A O 1
ATOM 542 N N . GLU A 1 73 ? -10.420 3.161 9.314 1.00 89.75 73 GLU A N 1
ATOM 543 C CA . GLU A 1 73 ? -11.466 3.108 10.338 1.00 89.75 73 GLU A CA 1
ATOM 544 C C . GLU A 1 73 ? -11.419 1.799 11.151 1.00 89.75 73 GLU A C 1
ATOM 546 O O . GLU A 1 73 ? -11.886 1.760 12.299 1.00 89.75 73 GLU A O 1
ATOM 551 N N . ASP A 1 74 ? -10.816 0.728 10.615 1.00 85.88 74 ASP A N 1
ATOM 552 C CA . ASP A 1 74 ? -10.689 -0.543 11.331 1.00 85.88 74 ASP A CA 1
ATOM 553 C C . ASP A 1 74 ? -9.628 -0.452 12.440 1.00 85.88 74 ASP A C 1
ATOM 555 O O . ASP A 1 74 ? -8.588 0.199 12.342 1.00 85.88 74 ASP A O 1
ATOM 559 N N . SER A 1 75 ? -9.919 -1.095 13.566 1.00 84.56 75 SER A N 1
ATOM 560 C CA . SER A 1 75 ? -8.989 -1.231 14.684 1.00 84.56 75 SER A CA 1
ATOM 561 C C . SER A 1 75 ? -7.970 -2.336 14.507 1.00 84.56 75 SER A C 1
ATOM 563 O O . SER A 1 75 ? -6.941 -2.337 15.178 1.00 84.56 75 SER A O 1
ATOM 565 N N . THR A 1 76 ? -8.300 -3.304 13.667 1.00 83.88 76 THR A N 1
ATOM 566 C CA . THR A 1 76 ? -7.549 -4.529 13.469 1.00 83.88 76 THR A CA 1
ATOM 567 C C . THR A 1 76 ? -6.567 -4.304 12.333 1.00 83.88 76 THR A C 1
ATOM 569 O O . THR A 1 76 ? -7.003 -3.998 11.222 1.00 83.88 76 THR A O 1
ATOM 572 N N . PRO A 1 77 ? -5.254 -4.470 12.561 1.00 84.69 77 PRO A N 1
ATOM 573 C CA . PRO A 1 77 ? -4.287 -4.322 11.492 1.00 84.69 77 PRO A CA 1
ATOM 574 C C . PRO A 1 77 ? -4.552 -5.361 10.404 1.00 84.69 77 PRO A C 1
ATOM 576 O O . PRO A 1 77 ? -4.809 -6.540 10.676 1.00 84.69 77 PRO A O 1
ATOM 579 N N . CYS A 1 78 ? -4.460 -4.905 9.163 1.00 90.06 78 CYS A N 1
ATOM 580 C CA . CYS A 1 78 ? -4.587 -5.754 8.000 1.00 90.06 78 CYS A CA 1
ATOM 581 C C . CYS A 1 78 ? -3.220 -6.039 7.365 1.00 90.06 78 CYS A C 1
ATOM 583 O O . CYS A 1 78 ? -2.249 -5.306 7.565 1.00 90.06 78 CYS A O 1
ATOM 585 N N . GLN A 1 79 ? -3.134 -7.109 6.577 1.00 90.94 79 GLN A N 1
ATOM 586 C CA . GLN A 1 79 ? -1.944 -7.446 5.803 1.00 90.94 79 GLN A CA 1
ATOM 587 C C . GLN A 1 79 ? -2.243 -7.562 4.313 1.00 90.94 79 GLN A C 1
ATOM 589 O O . GLN A 1 79 ? -3.171 -8.246 3.875 1.00 90.94 79 GLN A O 1
ATOM 594 N N . VAL A 1 80 ? -1.383 -6.907 3.538 1.00 92.00 80 VAL A N 1
ATOM 595 C CA . VAL A 1 80 ? -1.341 -7.000 2.082 1.00 92.00 80 VAL A CA 1
ATOM 596 C C . VAL A 1 80 ? -0.641 -8.295 1.684 1.00 92.00 80 VAL A C 1
ATOM 598 O O . VAL A 1 80 ? 0.445 -8.618 2.187 1.00 92.00 80 VAL A O 1
ATOM 601 N N . PHE A 1 81 ? -1.249 -9.032 0.760 1.00 89.81 81 PHE A N 1
ATOM 602 C CA . PHE A 1 81 ? -0.668 -10.239 0.201 1.00 89.81 81 PHE A CA 1
ATOM 603 C C . PHE A 1 81 ? 0.500 -9.915 -0.721 1.00 89.81 81 PHE A C 1
ATOM 605 O O . PHE A 1 81 ? 0.447 -9.004 -1.542 1.00 89.81 81 PHE A O 1
ATOM 612 N N . GLY A 1 82 ? 1.559 -10.708 -0.596 1.00 88.88 82 GLY A N 1
ATOM 613 C CA . GLY A 1 82 ? 2.762 -10.532 -1.388 1.00 88.88 82 GLY A CA 1
ATOM 614 C C . GLY A 1 82 ? 4.023 -10.832 -0.598 1.00 88.88 82 GLY A C 1
ATOM 615 O O . GLY A 1 82 ? 4.066 -10.782 0.640 1.00 88.88 82 GLY A O 1
ATOM 616 N N . TRP A 1 83 ? 5.075 -11.130 -1.346 1.00 88.44 83 TRP A N 1
ATOM 617 C CA . TRP A 1 83 ? 6.414 -11.265 -0.793 1.00 88.44 83 TRP A CA 1
ATOM 618 C C . TRP A 1 83 ? 6.981 -9.871 -0.492 1.00 88.44 83 TRP A C 1
ATOM 620 O O . TRP A 1 83 ? 6.606 -8.904 -1.161 1.00 88.44 83 TRP A O 1
ATOM 630 N N . PRO A 1 84 ? 7.813 -9.728 0.549 1.00 90.94 84 PRO A N 1
ATOM 631 C CA . PRO A 1 84 ? 8.424 -8.447 0.876 1.00 90.94 84 PRO A CA 1
ATOM 632 C C . PRO A 1 84 ? 9.337 -7.967 -0.258 1.00 90.94 84 PRO A C 1
ATOM 634 O O . PRO A 1 84 ? 10.032 -8.766 -0.882 1.00 90.94 84 PRO A O 1
ATOM 637 N N . CYS A 1 8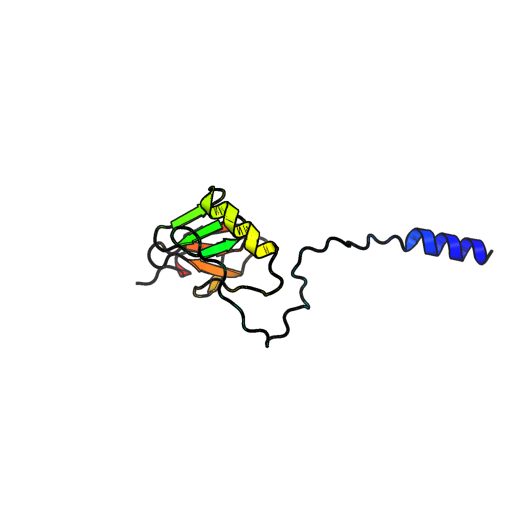5 ? 9.356 -6.659 -0.487 1.00 91.94 85 CYS A N 1
ATOM 638 C CA . CYS A 1 85 ? 10.253 -5.998 -1.432 1.00 91.94 85 CYS A CA 1
ATOM 639 C C . CYS A 1 85 ? 10.789 -4.697 -0.847 1.00 91.94 85 CYS A C 1
ATOM 641 O O . CYS A 1 85 ? 10.271 -4.191 0.152 1.00 91.94 85 CYS A O 1
ATOM 643 N N . ILE A 1 86 ? 11.835 -4.163 -1.480 1.00 88.38 86 ILE A N 1
ATOM 644 C CA . ILE A 1 86 ? 12.447 -2.901 -1.074 1.00 88.38 86 ILE A CA 1
ATOM 645 C C . ILE A 1 86 ? 12.167 -1.840 -2.131 1.00 88.38 86 ILE A C 1
ATOM 647 O O . ILE A 1 86 ? 12.489 -2.024 -3.308 1.00 88.38 86 ILE A O 1
ATOM 651 N N . LEU A 1 87 ? 11.584 -0.724 -1.692 1.00 85.19 87 LEU A N 1
ATOM 652 C CA . LEU A 1 87 ? 11.473 0.493 -2.487 1.00 85.19 87 LEU A CA 1
ATOM 653 C C . LEU A 1 87 ? 12.596 1.440 -2.054 1.00 85.19 87 LEU A C 1
ATO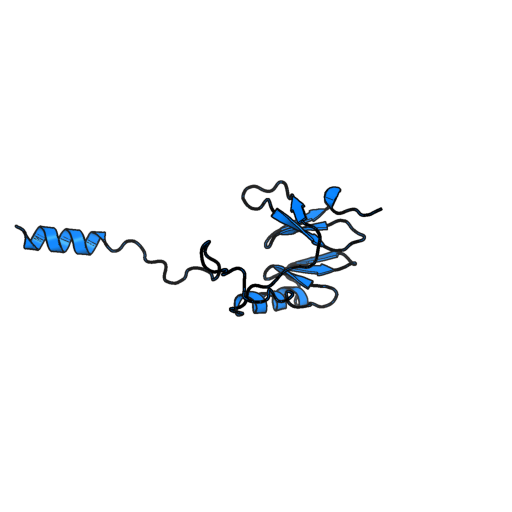M 655 O O . LEU A 1 87 ? 12.721 1.754 -0.873 1.00 85.19 87 LEU A O 1
ATOM 659 N N . ASN A 1 88 ? 13.420 1.912 -2.988 1.00 74.94 88 ASN A N 1
ATOM 660 C CA . ASN A 1 88 ? 14.493 2.868 -2.688 1.00 74.94 88 ASN A CA 1
ATOM 661 C C . ASN A 1 88 ? 13.936 4.294 -2.522 1.00 74.94 88 ASN A C 1
ATOM 663 O O . ASN A 1 88 ? 14.357 5.210 -3.226 1.00 74.94 88 ASN A O 1
ATOM 667 N N . ASN A 1 89 ? 12.960 4.476 -1.628 1.00 67.06 89 ASN A N 1
ATOM 668 C CA . ASN A 1 89 ? 12.340 5.765 -1.342 1.00 67.06 89 ASN A CA 1
ATOM 669 C C . ASN A 1 89 ? 12.754 6.241 0.069 1.00 67.06 89 ASN A C 1
ATOM 671 O O . ASN A 1 89 ? 12.748 5.431 1.004 1.00 67.06 89 ASN A O 1
ATOM 675 N N . PRO A 1 90 ? 13.136 7.517 0.275 1.00 65.69 90 PRO A N 1
ATOM 676 C CA . PRO A 1 90 ? 13.514 8.009 1.597 1.00 65.69 90 PRO A CA 1
ATOM 677 C C . PRO A 1 90 ? 12.345 7.880 2.587 1.00 65.69 90 PRO A C 1
ATOM 679 O O . PRO A 1 90 ? 11.304 8.500 2.405 1.00 65.69 90 PRO A O 1
ATOM 682 N N . GLY A 1 91 ? 12.517 7.086 3.647 1.00 65.31 91 GLY A N 1
ATOM 683 C CA . GLY A 1 91 ? 11.555 6.971 4.753 1.00 65.31 91 GLY A CA 1
ATOM 684 C C . GLY A 1 91 ? 10.607 5.766 4.706 1.00 65.31 91 GLY A C 1
ATOM 685 O O . GLY A 1 91 ? 10.188 5.324 5.770 1.00 65.31 91 GLY A O 1
ATOM 686 N N . ASN A 1 92 ? 10.345 5.177 3.534 1.00 65.00 92 ASN A N 1
ATOM 687 C CA . ASN A 1 92 ? 9.493 3.988 3.382 1.00 65.00 92 ASN A CA 1
ATOM 688 C C . ASN A 1 92 ? 10.176 2.947 2.491 1.00 65.00 92 ASN A C 1
ATOM 690 O O . ASN A 1 92 ? 10.004 2.929 1.275 1.00 65.00 92 ASN A O 1
ATOM 694 N N . ILE A 1 93 ? 10.971 2.080 3.123 1.00 74.88 93 ILE A N 1
ATOM 695 C CA . ILE A 1 93 ? 11.791 1.093 2.410 1.00 74.88 93 ILE A CA 1
ATOM 696 C C . ILE A 1 93 ? 11.152 -0.293 2.308 1.00 74.88 93 ILE A C 1
ATOM 698 O O . ILE A 1 93 ? 11.555 -1.063 1.448 1.00 74.88 93 ILE A O 1
ATOM 702 N N . HIS A 1 94 ? 10.188 -0.646 3.164 1.00 85.31 94 HIS A N 1
ATOM 703 C CA . HIS A 1 94 ? 9.633 -2.005 3.225 1.00 85.31 94 HIS A CA 1
ATOM 704 C C . HIS A 1 94 ? 8.253 -2.058 2.571 1.00 85.31 94 HIS A C 1
ATOM 706 O O . HIS A 1 94 ? 7.282 -1.565 3.139 1.00 85.31 94 HIS A O 1
ATOM 712 N N . GLY A 1 95 ? 8.172 -2.682 1.397 1.00 91.25 95 GLY A N 1
ATOM 713 C CA . GLY A 1 95 ? 6.939 -2.846 0.635 1.00 91.25 95 GLY A CA 1
ATOM 714 C C . GLY A 1 95 ? 6.520 -4.301 0.452 1.00 91.25 95 GLY A C 1
ATOM 715 O O . GLY A 1 95 ? 7.151 -5.241 0.950 1.00 91.25 95 GLY A O 1
ATOM 716 N N . LYS A 1 96 ? 5.440 -4.484 -0.305 1.00 92.69 96 LYS A N 1
ATOM 717 C CA . LYS A 1 96 ? 4.931 -5.780 -0.755 1.00 92.69 96 LYS A CA 1
ATOM 718 C C . LYS A 1 96 ? 4.884 -5.834 -2.275 1.00 92.69 96 LYS A C 1
ATOM 720 O O . LYS A 1 96 ? 4.459 -4.881 -2.926 1.00 92.69 96 LYS A O 1
ATOM 725 N N . CYS A 1 97 ? 5.308 -6.966 -2.828 1.00 92.94 97 CYS A N 1
ATOM 726 C CA . CYS A 1 97 ? 5.130 -7.257 -4.240 1.00 92.94 97 CYS A CA 1
ATOM 727 C C . CYS A 1 97 ? 3.660 -7.535 -4.530 1.00 92.94 97 CYS A C 1
ATOM 729 O O . CYS A 1 97 ? 3.106 -8.519 -4.037 1.00 92.94 97 CYS A O 1
ATOM 731 N N . VAL A 1 98 ? 3.066 -6.695 -5.367 1.00 90.69 98 VAL A N 1
ATOM 732 C CA . VAL A 1 98 ? 1.675 -6.772 -5.807 1.00 90.69 98 VAL A CA 1
ATOM 733 C C . VAL A 1 98 ? 1.619 -6.890 -7.327 1.00 90.69 98 VAL A C 1
ATOM 735 O O . VAL A 1 98 ? 2.512 -6.428 -8.037 1.00 90.69 98 VAL A O 1
ATOM 738 N N . GLY A 1 99 ? 0.583 -7.558 -7.832 1.00 79.31 99 GLY A N 1
ATOM 739 C CA . GLY A 1 99 ? 0.443 -7.857 -9.256 1.00 79.31 99 GLY A CA 1
ATOM 740 C C . GLY A 1 99 ? 1.550 -8.785 -9.761 1.00 79.31 99 GLY A C 1
ATOM 741 O O . GLY A 1 99 ? 2.546 -8.337 -10.333 1.00 79.31 99 GLY A O 1
ATOM 742 N N . ASN A 1 100 ? 1.359 -10.097 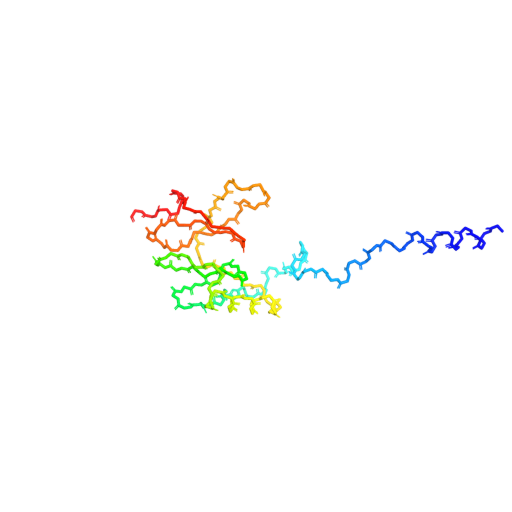-9.574 1.00 70.81 100 ASN A N 1
ATOM 743 C CA . ASN A 1 100 ? 2.408 -11.116 -9.742 1.00 70.81 100 ASN A CA 1
ATOM 744 C C . ASN A 1 100 ? 3.085 -11.112 -11.124 1.00 70.81 100 ASN A C 1
ATOM 746 O O . ASN A 1 100 ? 4.211 -11.582 -11.237 1.00 70.81 100 ASN A O 1
ATOM 750 N N . ARG A 1 101 ? 2.413 -10.608 -12.169 1.00 71.81 101 ARG A N 1
ATOM 751 C CA . ARG A 1 101 ? 2.950 -10.562 -13.539 1.00 71.81 101 ARG A CA 1
ATOM 752 C C . ARG A 1 101 ? 3.701 -9.282 -13.889 1.00 71.81 101 ARG A C 1
ATOM 754 O O . ARG A 1 101 ? 4.583 -9.323 -14.736 1.00 71.81 101 ARG A O 1
ATOM 761 N N . ILE A 1 102 ? 3.324 -8.146 -13.305 1.00 80.75 102 ILE A N 1
ATOM 762 C CA . ILE A 1 102 ? 3.883 -6.838 -13.689 1.00 80.75 102 ILE A CA 1
ATOM 763 C C . ILE A 1 102 ? 5.120 -6.517 -12.841 1.00 80.75 102 ILE A C 1
ATOM 765 O O . ILE A 1 102 ? 5.999 -5.780 -13.283 1.00 80.75 102 ILE A O 1
ATOM 769 N N . GLY A 1 103 ? 5.228 -7.118 -11.651 1.00 87.62 103 GLY A N 1
ATOM 770 C CA . GLY A 1 103 ? 6.375 -6.940 -10.767 1.00 87.62 103 GLY A CA 1
ATOM 771 C C . GLY A 1 103 ? 6.393 -5.550 -10.138 1.00 87.62 103 GLY A C 1
ATOM 772 O O . GLY A 1 103 ? 7.351 -4.797 -10.301 1.00 87.62 103 GLY A O 1
ATOM 773 N N . ILE A 1 104 ? 5.326 -5.192 -9.425 1.00 91.62 104 ILE A N 1
ATOM 774 C CA . ILE A 1 104 ? 5.202 -3.892 -8.759 1.00 91.62 104 ILE A CA 1
ATOM 775 C C . ILE A 1 104 ? 5.484 -4.068 -7.267 1.00 91.62 104 ILE A C 1
ATOM 777 O O . ILE A 1 104 ? 4.907 -4.936 -6.620 1.00 91.62 104 ILE A O 1
ATOM 781 N N . CYS A 1 105 ? 6.362 -3.235 -6.717 1.00 93.19 105 CYS A N 1
ATOM 782 C CA . CYS A 1 105 ? 6.575 -3.106 -5.282 1.00 93.19 105 CYS A CA 1
ATOM 783 C C . CYS A 1 105 ? 5.804 -1.888 -4.774 1.00 93.19 105 CYS A C 1
ATOM 785 O O . CYS A 1 105 ? 5.998 -0.782 -5.280 1.00 93.19 105 CYS A O 1
ATOM 787 N N . CYS A 1 106 ? 4.947 -2.086 -3.778 1.00 92.94 106 CYS A N 1
ATOM 788 C CA . CYS A 1 106 ? 4.144 -1.018 -3.196 1.00 92.94 106 CYS A CA 1
ATOM 789 C C . CYS A 1 106 ? 4.362 -0.897 -1.693 1.00 92.94 106 CYS A C 1
ATOM 791 O O . CYS A 1 106 ? 4.451 -1.893 -0.972 1.00 92.94 106 CYS A O 1
ATOM 793 N N . VAL A 1 107 ? 4.401 0.348 -1.240 1.00 90.25 107 VAL A N 1
ATOM 794 C CA . VAL A 1 107 ? 4.241 0.774 0.150 1.00 90.25 107 VAL A CA 1
ATOM 795 C C . VAL A 1 107 ? 2.912 1.535 0.272 1.00 90.25 107 VAL A C 1
ATOM 797 O O . VAL A 1 107 ? 2.197 1.708 -0.714 1.00 90.25 107 VAL A O 1
ATOM 800 N N . THR A 1 108 ? 2.557 1.986 1.475 1.00 86.75 108 THR A N 1
ATOM 801 C CA . THR A 1 108 ? 1.244 2.593 1.769 1.00 86.75 108 THR A CA 1
ATOM 802 C C . THR A 1 108 ? 0.934 3.870 0.984 1.00 86.75 108 THR A C 1
ATOM 804 O O . THR A 1 108 ? -0.231 4.234 0.858 1.00 86.75 108 THR A O 1
ATOM 807 N N 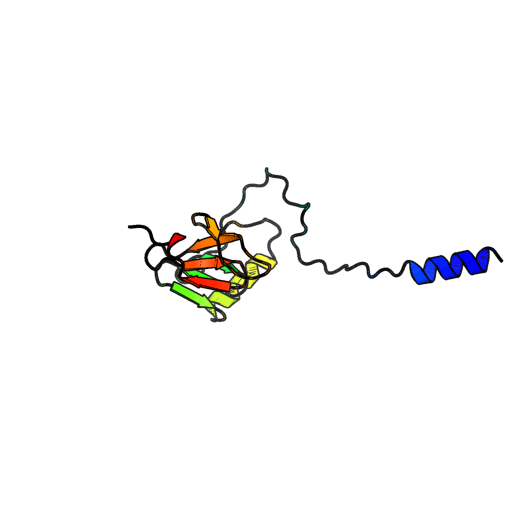. ASP A 1 109 ? 1.949 4.567 0.474 1.00 87.44 109 ASP A N 1
ATOM 808 C CA . ASP A 1 109 ? 1.810 5.849 -0.225 1.00 87.44 109 ASP A CA 1
ATOM 809 C C . ASP A 1 109 ? 2.344 5.840 -1.665 1.00 87.44 109 ASP A C 1
ATOM 811 O O . ASP A 1 109 ? 2.035 6.742 -2.443 1.00 87.44 109 ASP A O 1
ATOM 815 N N . THR A 1 110 ? 3.155 4.848 -2.036 1.00 89.31 110 THR A N 1
ATOM 816 C CA . THR A 1 110 ? 3.894 4.841 -3.298 1.00 89.31 110 THR A CA 1
ATOM 817 C C . THR A 1 110 ? 4.086 3.429 -3.839 1.00 89.31 110 THR A C 1
ATOM 819 O O . THR A 1 110 ? 4.279 2.464 -3.104 1.00 89.31 110 THR A O 1
ATOM 822 N N . CYS A 1 111 ? 4.064 3.313 -5.164 1.00 91.50 111 CYS A N 1
ATOM 823 C CA . CYS A 1 111 ? 4.305 2.073 -5.888 1.00 91.50 111 CYS A CA 1
ATOM 824 C C . CYS A 1 111 ? 5.336 2.317 -6.985 1.00 91.50 111 CYS A C 1
ATOM 826 O O . CYS A 1 111 ? 5.276 3.335 -7.676 1.00 91.50 111 CYS A O 1
ATOM 828 N N . ALA A 1 112 ? 6.246 1.371 -7.192 1.00 90.69 112 ALA A N 1
ATOM 829 C CA . ALA A 1 112 ? 7.153 1.388 -8.331 1.00 90.69 112 ALA A CA 1
ATOM 830 C C . ALA A 1 112 ? 7.355 -0.020 -8.890 1.00 90.69 112 ALA A C 1
ATOM 832 O O . ALA A 1 112 ? 7.304 -1.015 -8.167 1.00 90.69 112 ALA A O 1
ATOM 833 N N . VAL A 1 113 ? 7.620 -0.102 -10.191 1.00 89.50 113 VAL A N 1
ATOM 834 C CA . VAL A 1 113 ? 8.056 -1.354 -10.816 1.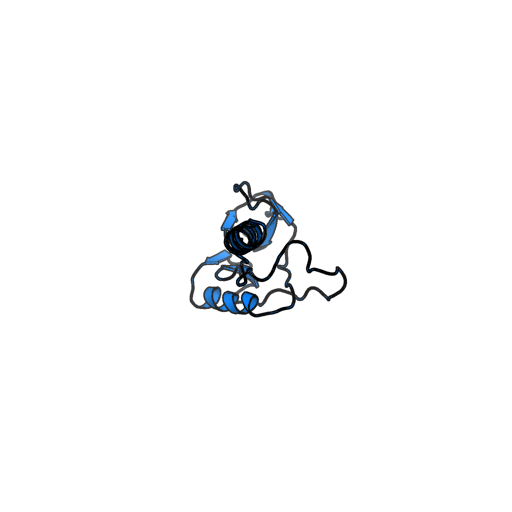00 89.50 113 VAL A CA 1
ATOM 835 C C . VAL A 1 113 ? 9.408 -1.743 -10.221 1.00 89.50 113 VAL A C 1
ATOM 837 O O . VAL A 1 113 ? 10.312 -0.914 -10.123 1.00 89.50 113 VAL A O 1
ATOM 840 N N . SER A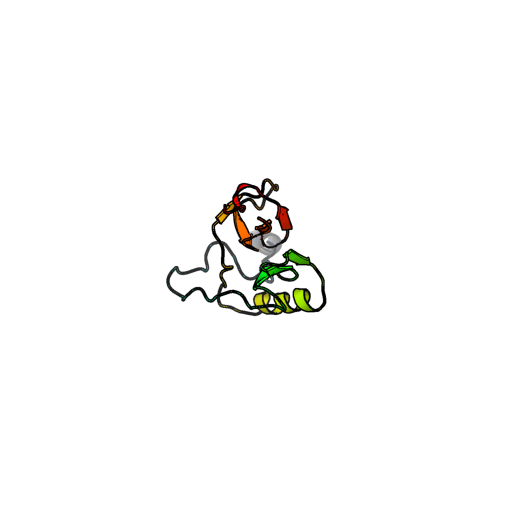 1 114 ? 9.543 -3.000 -9.810 1.00 87.69 114 SER A N 1
ATOM 841 C CA . SER A 1 114 ? 10.755 -3.523 -9.190 1.00 87.69 114 SER A CA 1
ATOM 842 C C . SER A 1 114 ? 11.063 -4.912 -9.729 1.00 87.69 114 SER A C 1
ATOM 844 O O . SER A 1 114 ? 10.220 -5.808 -9.686 1.00 87.69 114 SER A O 1
ATOM 846 N N . SER A 1 115 ? 12.303 -5.120 -10.172 1.00 85.31 115 SER A N 1
ATOM 847 C CA . SER A 1 115 ? 12.787 -6.437 -10.606 1.00 85.31 115 SER A CA 1
ATOM 848 C C . SER A 1 115 ? 12.730 -7.480 -9.487 1.00 85.31 115 SER A C 1
ATOM 850 O O . SER A 1 115 ? 12.584 -8.662 -9.764 1.00 85.31 115 SER A O 1
ATOM 852 N N . THR A 1 116 ? 12.749 -7.054 -8.219 1.00 86.00 116 THR A N 1
ATOM 853 C CA . THR A 1 116 ? 12.578 -7.953 -7.061 1.00 86.00 116 THR A CA 1
ATOM 854 C C . THR A 1 116 ? 11.201 -8.619 -7.005 1.00 86.00 116 THR A C 1
ATOM 856 O O . THR A 1 116 ? 11.044 -9.647 -6.353 1.00 86.00 116 THR A O 1
ATOM 859 N N . CYS A 1 117 ? 10.210 -8.044 -7.691 1.00 89.31 117 CYS A N 1
ATOM 860 C CA . CYS A 1 117 ? 8.839 -8.539 -7.730 1.00 89.31 117 CYS A CA 1
ATOM 861 C C . CYS A 1 117 ? 8.498 -9.292 -9.017 1.00 89.31 117 CYS A C 1
ATOM 863 O O . CYS A 1 117 ? 7.383 -9.801 -9.139 1.00 89.31 117 CYS A O 1
ATOM 865 N N . GLN A 1 118 ? 9.427 -9.370 -9.970 1.00 82.38 118 GLN A N 1
ATOM 866 C CA . GLN A 1 118 ? 9.257 -10.192 -11.160 1.00 82.38 118 GLN A CA 1
ATOM 867 C C . GLN A 1 118 ? 9.496 -11.653 -10.772 1.00 82.38 118 GLN A C 1
ATOM 869 O O . GLN A 1 118 ? 10.603 -12.034 -10.399 1.00 82.38 118 GLN A O 1
ATOM 874 N N . LYS A 1 119 ? 8.436 -12.462 -10.820 1.00 66.25 119 LYS A N 1
ATOM 875 C CA . LYS A 1 119 ? 8.560 -13.922 -10.818 1.00 66.25 119 LYS A CA 1
ATOM 876 C C . LYS A 1 119 ? 8.732 -14.377 -12.266 1.00 66.25 119 LYS A C 1
ATOM 878 O O . LYS A 1 119 ? 8.067 -13.821 -13.140 1.00 66.25 119 LYS A O 1
ATOM 883 N N . GLU A 1 120 ? 9.630 -15.335 -12.488 1.00 49.69 120 GLU A N 1
ATOM 884 C CA . GLU A 1 120 ? 9.768 -16.046 -13.770 1.00 49.69 120 GLU A CA 1
ATOM 885 C C . GLU A 1 120 ? 8.441 -16.675 -14.223 1.00 49.69 120 GLU A C 1
ATOM 887 O O . GLU A 1 120 ? 7.688 -17.179 -13.352 1.00 49.69 120 GLU A O 1
#